Protein AF-A0A7J4IKP3-F1 (afdb_monomer_lite)

pLDDT: mean 89.73, std 16.23, range [39.38, 98.56]

Foldseek 3Di:
DVQKDKDQAQDQDDPDQALVVQQSVQCVVVVHDDDHRDIFIWAAQDGVRSHIHGPVPDPHHPVVVVVVVVVVVVVVVCVVVVVDPDPPPPDDD

Sequence (93 aa):
EDLVIARRISTVQYTRRCPERGAVEAYRRAGVDVAPGMTLRYVVRDARAGLADCAWEADHADRHHYRRLLAKAWGEVAVGVGEGPGTESGGRQ

Secondary structure (DSSP, 8-state):
-TTPEEEE-S-S---S--HHHHHHHHHHHTT----TTPEEEEEEEETTTTEEEETTT-----HHHHHHHHHHHHHHHHHHHT-----------

Structure (mmCIF, N/CA/C/O backbone):
data_AF-A0A7J4IKP3-F1
#
_entry.id   AF-A0A7J4IKP3-F1
#
loop_
_atom_site.group_PDB
_atom_site.id
_atom_site.type_symbol
_atom_site.label_atom_id
_atom_site.label_alt_id
_atom_site.label_comp_id
_atom_site.label_asym_id
_atom_site.label_entity_id
_atom_site.label_seq_id
_atom_site.pdbx_PDB_ins_code
_atom_site.Cartn_x
_atom_site.Cartn_y
_atom_site.Cartn_z
_atom_site.occupancy
_atom_site.B_iso_or_equiv
_atom_site.auth_seq_id
_atom_site.auth_comp_id
_atom_site.auth_asym_id
_atom_site.auth_atom_id
_atom_site.pdbx_PDB_model_num
ATOM 1 N N . GLU A 1 1 ? -4.485 -7.411 -11.693 1.00 63.91 1 GLU A N 1
ATOM 2 C CA . GLU A 1 1 ? -3.669 -7.802 -10.518 1.00 63.91 1 GLU A CA 1
ATOM 3 C C . GLU A 1 1 ? -2.267 -7.177 -10.535 1.00 63.91 1 GLU A C 1
ATOM 5 O O . GLU A 1 1 ? -1.693 -6.975 -9.473 1.00 63.91 1 GLU A O 1
ATOM 10 N N . ASP A 1 2 ? -1.762 -6.772 -11.703 1.00 86.44 2 ASP A N 1
ATOM 11 C CA . ASP A 1 2 ? -0.388 -6.294 -11.964 1.00 86.44 2 ASP A CA 1
ATOM 12 C C . ASP A 1 2 ? 0.120 -5.105 -11.126 1.00 86.44 2 ASP A C 1
ATOM 14 O O . ASP A 1 2 ? 1.323 -4.868 -11.063 1.00 86.44 2 ASP A O 1
ATOM 18 N N . LEU A 1 3 ? -0.771 -4.340 -10.485 1.00 95.56 3 LEU A N 1
ATOM 19 C CA . LEU A 1 3 ? -0.414 -3.162 -9.677 1.00 95.56 3 LEU A CA 1
ATOM 20 C C . LEU A 1 3 ? -0.527 -3.401 -8.164 1.00 95.56 3 LEU A C 1
ATOM 22 O O . LEU A 1 3 ? -0.293 -2.486 -7.373 1.00 95.56 3 LEU A O 1
ATOM 26 N N . VAL A 1 4 ? -0.900 -4.608 -7.738 1.00 97.94 4 VAL A N 1
ATOM 27 C CA . VAL A 1 4 ? -1.046 -4.921 -6.314 1.00 97.94 4 VAL A CA 1
ATOM 28 C C . VAL A 1 4 ? 0.327 -4.966 -5.651 1.00 97.94 4 VAL A C 1
ATOM 30 O O . VAL A 1 4 ? 1.198 -5.746 -6.027 1.00 97.94 4 VAL A O 1
ATOM 33 N N . ILE A 1 5 ? 0.497 -4.163 -4.604 1.00 97.69 5 ILE A N 1
ATOM 34 C CA . ILE A 1 5 ? 1.654 -4.224 -3.716 1.00 97.69 5 ILE A CA 1
ATOM 35 C C . ILE A 1 5 ? 1.326 -5.193 -2.583 1.00 97.69 5 ILE A C 1
ATOM 37 O O . ILE A 1 5 ? 0.324 -5.023 -1.888 1.00 97.69 5 ILE A O 1
ATOM 41 N N . ALA A 1 6 ? 2.189 -6.187 -2.372 1.00 97.88 6 ALA A N 1
ATOM 42 C CA . ALA A 1 6 ? 2.169 -7.045 -1.192 1.00 97.88 6 ALA A CA 1
ATOM 43 C C . ALA A 1 6 ? 3.274 -6.600 -0.228 1.00 97.88 6 ALA A C 1
ATOM 45 O O . ALA A 1 6 ? 4.457 -6.639 -0.569 1.00 97.88 6 ALA A O 1
ATOM 46 N N . ARG A 1 7 ? 2.906 -6.160 0.979 1.00 97.25 7 ARG A N 1
ATOM 47 C CA . ARG A 1 7 ? 3.877 -5.665 1.963 1.00 97.25 7 ARG A CA 1
ATOM 48 C C . ARG A 1 7 ? 3.564 -6.158 3.364 1.00 97.25 7 ARG A C 1
ATOM 50 O O . ARG A 1 7 ? 2.477 -5.916 3.885 1.00 97.25 7 ARG A O 1
ATOM 57 N N . ARG A 1 8 ? 4.553 -6.802 3.990 1.00 98.25 8 ARG A N 1
ATOM 58 C CA . ARG A 1 8 ? 4.527 -7.095 5.423 1.00 98.25 8 ARG A CA 1
ATOM 59 C C . ARG A 1 8 ? 4.735 -5.801 6.200 1.00 98.25 8 ARG A C 1
ATOM 61 O O . ARG A 1 8 ? 5.769 -5.152 6.047 1.00 98.25 8 ARG A O 1
ATOM 68 N N . ILE A 1 9 ? 3.756 -5.421 7.009 1.00 97.6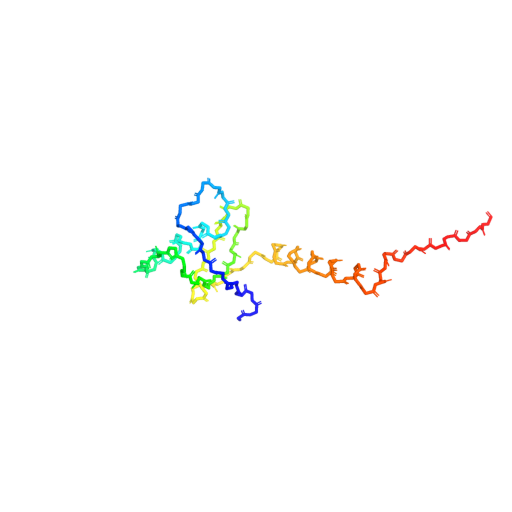2 9 ILE A N 1
ATOM 69 C CA . ILE A 1 9 ? 3.832 -4.217 7.837 1.00 97.62 9 ILE A CA 1
ATOM 70 C C . ILE A 1 9 ? 4.488 -4.545 9.180 1.00 97.62 9 ILE A C 1
ATOM 72 O O . ILE A 1 9 ? 4.234 -5.591 9.770 1.00 97.62 9 ILE A O 1
ATOM 76 N N . SER A 1 10 ? 5.342 -3.657 9.679 1.00 96.88 10 SER A N 1
ATOM 77 C CA . SER A 1 10 ? 5.962 -3.774 11.009 1.00 96.88 10 SER A CA 1
ATOM 78 C C . SER A 1 10 ? 5.248 -2.942 12.074 1.00 96.88 10 SER A C 1
ATOM 80 O O . SER A 1 10 ? 5.541 -3.070 13.257 1.00 96.88 10 SER A O 1
ATOM 82 N N . THR A 1 11 ? 4.317 -2.080 11.665 1.00 97.44 11 THR A N 1
ATOM 83 C CA . THR A 1 11 ? 3.539 -1.203 12.539 1.00 97.44 11 THR A CA 1
ATOM 84 C C . THR A 1 11 ? 2.193 -0.890 11.896 1.00 97.44 11 THR A C 1
ATOM 86 O O . THR A 1 11 ? 2.039 -0.979 10.681 1.00 97.44 11 THR A O 1
ATOM 89 N N . VAL A 1 12 ? 1.231 -0.491 12.722 1.00 97.38 12 VAL A N 1
ATOM 90 C CA . VAL A 1 12 ? -0.072 0.054 12.304 1.00 97.38 12 VAL A CA 1
ATOM 91 C C . VAL A 1 12 ? -0.237 1.524 12.695 1.00 97.38 12 VAL A C 1
ATOM 93 O O . VAL A 1 12 ? -1.297 2.117 12.495 1.00 97.38 12 VAL A O 1
ATOM 96 N N . GLN A 1 13 ? 0.815 2.105 13.277 1.00 95.50 13 GLN A N 1
ATOM 97 C CA . GLN A 1 13 ? 0.893 3.493 13.706 1.00 95.50 13 GLN A CA 1
ATOM 98 C C . GLN A 1 13 ? 1.904 4.212 12.814 1.00 95.50 13 GLN A C 1
ATOM 100 O O . GLN A 1 13 ? 3.114 4.155 13.033 1.00 95.50 13 GLN A O 1
ATOM 105 N N . TYR A 1 14 ? 1.397 4.866 11.774 1.00 94.56 14 TYR A N 1
ATOM 106 C CA . TYR A 1 14 ? 2.195 5.659 10.846 1.00 94.56 14 TYR A CA 1
ATOM 107 C C . TYR A 1 14 ? 1.978 7.145 11.126 1.00 94.56 14 TYR A C 1
ATOM 109 O O . TYR A 1 14 ? 0.846 7.622 11.118 1.00 94.56 14 TYR A O 1
ATOM 117 N N . THR A 1 15 ? 3.065 7.889 11.333 1.00 92.94 15 THR A N 1
ATOM 118 C CA . THR A 1 15 ? 3.017 9.348 11.544 1.00 92.94 15 THR A CA 1
ATOM 119 C C . THR A 1 15 ? 3.068 10.137 10.237 1.00 92.94 15 THR A C 1
ATOM 121 O O . THR A 1 15 ? 2.589 11.267 10.169 1.00 92.94 15 THR A O 1
ATOM 124 N N . ARG A 1 16 ? 3.640 9.553 9.177 1.00 93.81 16 ARG A N 1
ATOM 125 C CA . ARG A 1 16 ? 3.756 10.189 7.859 1.00 93.81 16 ARG A CA 1
ATOM 126 C C . ARG A 1 16 ? 2.578 9.825 6.960 1.00 93.81 16 ARG A C 1
ATOM 128 O O . ARG A 1 16 ? 1.986 8.755 7.085 1.00 93.81 16 ARG A O 1
ATOM 135 N N . ARG A 1 17 ? 2.307 10.692 5.983 1.00 93.56 17 ARG A N 1
ATOM 136 C CA . ARG A 1 17 ? 1.463 10.359 4.829 1.00 93.56 17 ARG A CA 1
ATOM 137 C C . ARG A 1 17 ? 2.234 9.402 3.922 1.00 93.56 17 ARG A C 1
ATOM 139 O O . ARG A 1 17 ? 3.179 9.819 3.258 1.00 93.56 17 ARG A O 1
ATOM 146 N N . CYS A 1 18 ? 1.866 8.125 3.943 1.00 95.56 18 CYS A N 1
ATOM 147 C CA . CYS A 1 18 ? 2.433 7.094 3.080 1.00 95.56 18 CYS A CA 1
ATOM 148 C C . CYS A 1 18 ? 1.357 6.076 2.672 1.00 95.56 18 CYS A C 1
ATOM 150 O O . CYS A 1 18 ? 0.366 5.929 3.392 1.00 95.56 18 CYS A O 1
ATOM 152 N N . PRO A 1 19 ? 1.534 5.362 1.547 1.00 97.00 19 PRO A N 1
ATOM 153 C CA . PRO A 1 19 ? 0.561 4.373 1.094 1.00 97.00 19 PRO A CA 1
ATOM 154 C C . PRO A 1 19 ? 0.283 3.254 2.105 1.00 97.00 19 PRO A C 1
ATOM 156 O O . PRO A 1 19 ? -0.850 2.798 2.190 1.00 97.00 19 PRO A O 1
ATOM 159 N N . GLU A 1 20 ? 1.257 2.846 2.927 1.00 97.31 20 GLU A N 1
ATOM 160 C CA . GLU A 1 20 ? 1.031 1.832 3.966 1.00 97.31 20 GLU A CA 1
ATOM 161 C C . GLU A 1 20 ? 0.045 2.299 5.039 1.00 97.31 20 GLU A C 1
ATOM 163 O O . GLU A 1 20 ? -0.780 1.510 5.497 1.00 97.31 20 GLU A O 1
ATOM 168 N N . ARG A 1 21 ? 0.083 3.588 5.407 1.00 97.75 21 ARG A N 1
ATOM 169 C CA . ARG A 1 21 ? -0.917 4.187 6.299 1.00 97.75 21 ARG A CA 1
ATOM 170 C C . ARG A 1 21 ? -2.307 4.074 5.674 1.00 97.75 21 ARG A C 1
ATOM 172 O O . ARG A 1 21 ? -3.228 3.618 6.344 1.00 97.75 21 ARG A O 1
ATOM 179 N N . GLY A 1 22 ? -2.437 4.450 4.400 1.00 97.94 22 GLY A N 1
ATOM 180 C CA . GLY A 1 22 ? -3.687 4.326 3.650 1.00 97.94 22 GLY A CA 1
ATOM 181 C C . GLY A 1 22 ? -4.180 2.882 3.559 1.00 97.94 22 GLY A C 1
ATOM 182 O O . GLY A 1 22 ? -5.360 2.630 3.768 1.00 97.94 22 GLY A O 1
ATOM 183 N N . ALA A 1 23 ? -3.277 1.923 3.346 1.00 98.25 23 ALA A N 1
ATOM 184 C CA . ALA A 1 23 ? -3.612 0.504 3.284 1.00 98.25 23 ALA A CA 1
ATOM 185 C C . ALA A 1 23 ? -4.141 -0.022 4.627 1.00 98.25 23 ALA A C 1
ATOM 187 O O . ALA A 1 23 ? -5.149 -0.722 4.657 1.00 98.25 23 ALA A O 1
ATOM 188 N N . VAL A 1 24 ? -3.511 0.354 5.747 1.00 98.31 24 VAL A N 1
ATOM 189 C CA . VAL A 1 24 ? -4.013 0.019 7.091 1.00 98.31 24 VAL A CA 1
ATOM 190 C C . VAL A 1 24 ? -5.405 0.614 7.319 1.00 98.31 24 VAL A C 1
ATOM 192 O O . VAL A 1 24 ? -6.285 -0.064 7.844 1.00 98.31 24 VAL A O 1
ATOM 195 N N . GLU A 1 25 ? -5.627 1.868 6.918 1.00 98.00 25 GLU A N 1
ATOM 196 C CA . GLU A 1 25 ? -6.938 2.521 7.029 1.00 98.00 25 GLU A CA 1
ATOM 197 C C . GLU A 1 25 ? -8.005 1.849 6.158 1.00 98.00 25 GLU A C 1
ATOM 199 O O . GLU A 1 25 ? -9.139 1.693 6.608 1.00 98.00 25 GLU A O 1
ATOM 204 N N . ALA A 1 26 ? -7.654 1.429 4.941 1.00 98.25 26 ALA A N 1
ATOM 205 C CA . ALA A 1 26 ? -8.561 0.726 4.040 1.00 98.25 26 ALA A CA 1
ATOM 206 C C . ALA A 1 26 ? -8.979 -0.636 4.608 1.00 98.25 26 ALA A C 1
ATOM 208 O O . ALA A 1 26 ? -10.173 -0.908 4.700 1.00 98.25 26 ALA A O 1
ATOM 209 N N . TYR A 1 27 ? -8.028 -1.436 5.098 1.00 98.44 27 TYR A N 1
ATOM 210 C CA . TYR A 1 27 ? -8.331 -2.733 5.717 1.00 98.44 27 TYR A CA 1
ATOM 211 C C . TYR A 1 27 ? -9.217 -2.581 6.958 1.00 98.44 27 TYR A C 1
ATOM 213 O O . TYR A 1 27 ? -10.197 -3.306 7.108 1.00 98.44 27 TYR A O 1
ATOM 221 N N . ARG A 1 28 ? -8.935 -1.587 7.812 1.00 97.94 28 ARG A N 1
ATOM 222 C CA . ARG A 1 28 ? -9.787 -1.280 8.972 1.00 97.94 28 ARG A CA 1
ATOM 223 C C . ARG A 1 28 ? -11.198 -0.870 8.563 1.00 97.94 28 ARG A C 1
ATOM 225 O O . ARG A 1 28 ? -12.159 -1.291 9.198 1.00 97.94 28 ARG A O 1
ATOM 232 N N . ARG A 1 29 ? -11.340 -0.066 7.502 1.00 98.12 29 ARG A N 1
ATOM 233 C CA . ARG A 1 29 ? -12.652 0.330 6.964 1.00 98.12 29 ARG A CA 1
ATOM 234 C C . ARG A 1 29 ? -13.425 -0.865 6.405 1.00 98.12 29 ARG A C 1
ATOM 236 O O . ARG A 1 29 ? -14.640 -0.903 6.555 1.00 98.12 29 ARG A O 1
ATOM 243 N N . ALA A 1 30 ? -12.722 -1.841 5.838 1.00 97.75 30 ALA A N 1
ATOM 244 C CA . ALA A 1 30 ? -13.279 -3.120 5.403 1.00 97.75 30 ALA A CA 1
ATOM 245 C C . ALA A 1 30 ? -13.568 -4.096 6.568 1.00 97.75 30 ALA A C 1
ATOM 247 O O . ALA A 1 30 ? -13.938 -5.243 6.336 1.00 97.75 30 ALA A O 1
ATOM 248 N N . GLY A 1 31 ? -13.397 -3.667 7.826 1.00 98.19 31 GLY A N 1
ATOM 249 C CA . GLY A 1 31 ? -13.682 -4.477 9.012 1.00 98.19 31 GLY A CA 1
ATOM 250 C C . GLY A 1 31 ? -12.595 -5.492 9.369 1.00 98.19 31 GLY A C 1
ATOM 251 O O . GLY A 1 31 ? -12.825 -6.355 10.213 1.00 98.19 31 GLY A O 1
ATOM 252 N N . VAL A 1 32 ? -11.411 -5.404 8.757 1.00 97.88 32 VAL A N 1
ATOM 253 C CA . VAL A 1 32 ? -10.279 -6.277 9.080 1.00 97.88 32 VAL A CA 1
ATOM 254 C C . VAL A 1 32 ? -9.482 -5.671 10.230 1.00 97.88 32 VAL A C 1
ATOM 256 O O . VAL A 1 32 ? -9.009 -4.535 10.137 1.00 97.88 32 VAL A O 1
ATOM 259 N N . ASP A 1 33 ? -9.291 -6.441 11.302 1.00 97.25 33 ASP A N 1
ATOM 260 C CA . ASP A 1 33 ? -8.355 -6.062 12.357 1.00 97.25 33 ASP A CA 1
ATOM 261 C C . ASP A 1 33 ? -6.915 -6.278 11.881 1.00 97.25 33 ASP A C 1
ATOM 263 O O . ASP A 1 33 ? -6.531 -7.365 11.442 1.00 97.25 33 ASP A O 1
ATOM 267 N N . VAL A 1 34 ? -6.122 -5.211 11.924 1.00 97.88 34 VAL A N 1
ATOM 268 C CA . VAL A 1 34 ? -4.778 -5.178 11.350 1.00 97.88 34 VAL A CA 1
ATOM 269 C C . VAL A 1 34 ? -3.758 -5.110 12.473 1.00 97.88 34 VAL A C 1
ATOM 271 O O . VAL A 1 34 ? -3.795 -4.192 13.295 1.00 97.88 34 VAL A O 1
ATOM 274 N N . ALA A 1 35 ? -2.787 -6.021 12.439 1.00 98.19 35 ALA A N 1
ATOM 275 C CA . ALA A 1 35 ? -1.697 -6.091 13.402 1.00 98.19 35 ALA A CA 1
ATOM 276 C C . ALA A 1 35 ? -0.312 -6.074 12.722 1.00 98.19 35 ALA A C 1
ATOM 278 O O . ALA A 1 35 ? -0.163 -6.518 11.576 1.00 98.19 35 ALA A O 1
ATOM 279 N N . PRO A 1 36 ? 0.736 -5.597 13.423 1.00 98.31 36 PRO A N 1
ATOM 280 C CA . PRO A 1 36 ? 2.117 -5.772 12.991 1.00 98.31 36 PRO A CA 1
ATOM 281 C C . PRO A 1 36 ? 2.438 -7.231 12.649 1.00 98.31 36 PRO A C 1
ATOM 283 O O . PRO A 1 36 ? 2.019 -8.159 13.333 1.00 98.31 36 PRO A O 1
ATOM 286 N N . GLY A 1 37 ? 3.211 -7.435 11.588 1.00 98.12 37 GLY A N 1
ATOM 287 C CA . GLY A 1 37 ? 3.582 -8.753 11.089 1.00 98.12 37 GLY A CA 1
ATOM 288 C C . GLY A 1 37 ? 2.648 -9.304 10.012 1.00 98.12 37 GLY A C 1
ATOM 289 O O . GLY A 1 37 ? 3.057 -10.249 9.336 1.00 98.12 37 GLY A O 1
ATOM 290 N N . MET A 1 38 ? 1.471 -8.711 9.792 1.00 98.19 38 MET A N 1
ATOM 291 C CA . MET A 1 38 ? 0.577 -9.076 8.689 1.00 98.19 38 MET A CA 1
ATOM 292 C C . MET A 1 38 ? 1.104 -8.589 7.334 1.00 98.19 38 MET A C 1
ATOM 294 O O . MET A 1 38 ? 1.808 -7.582 7.250 1.00 98.19 38 MET A O 1
ATOM 298 N N . THR A 1 39 ? 0.737 -9.295 6.261 1.00 98.50 39 THR A N 1
ATOM 299 C CA . THR A 1 39 ? 0.965 -8.842 4.881 1.00 98.50 39 THR A CA 1
ATOM 300 C C . THR A 1 39 ? -0.308 -8.228 4.336 1.00 98.50 39 THR A C 1
ATOM 302 O O . THR A 1 39 ? -1.318 -8.915 4.216 1.00 98.50 39 THR A O 1
ATOM 305 N N . LEU A 1 40 ? -0.243 -6.949 3.975 1.00 98.31 40 LEU A N 1
ATOM 306 C CA . LEU A 1 40 ? -1.338 -6.262 3.304 1.00 98.31 40 LEU A CA 1
ATOM 307 C C . LEU A 1 40 ? -1.124 -6.300 1.794 1.00 98.31 40 LEU A C 1
ATOM 309 O O . LEU A 1 40 ? -0.014 -6.065 1.310 1.00 98.31 40 LEU A O 1
ATOM 313 N N . ARG A 1 41 ? -2.204 -6.574 1.063 1.00 98.38 41 ARG A N 1
ATOM 314 C CA . ARG A 1 41 ? -2.290 -6.449 -0.394 1.00 98.38 41 ARG A CA 1
ATOM 315 C C . ARG A 1 41 ? -3.148 -5.240 -0.739 1.00 98.38 41 ARG A C 1
ATOM 317 O O . ARG A 1 41 ? -4.331 -5.222 -0.391 1.00 98.38 41 ARG A O 1
ATOM 324 N N . TYR A 1 42 ? -2.562 -4.247 -1.393 1.00 98.50 42 TYR A N 1
ATOM 325 C CA . TYR A 1 42 ? -3.231 -2.979 -1.682 1.00 98.50 42 TYR A CA 1
ATOM 326 C C . TYR A 1 42 ? -2.775 -2.369 -3.007 1.00 98.50 42 TYR A C 1
ATOM 328 O O . TYR A 1 42 ? -1.723 -2.723 -3.543 1.00 98.50 42 TYR A O 1
ATOM 336 N N . VAL A 1 43 ? -3.569 -1.432 -3.520 1.00 98.56 43 VAL A N 1
ATOM 337 C CA . VAL A 1 43 ? -3.244 -0.606 -4.689 1.00 98.56 43 VAL A CA 1
ATOM 338 C C . VAL A 1 43 ? -3.169 0.851 -4.248 1.00 98.56 43 VAL A C 1
ATOM 340 O O . VAL A 1 43 ? -4.014 1.321 -3.490 1.00 98.56 43 VAL A O 1
ATOM 343 N N . VAL A 1 44 ? -2.143 1.576 -4.693 1.00 98.50 44 VAL A N 1
ATOM 344 C CA . VAL A 1 44 ? -1.986 3.001 -4.377 1.00 98.50 44 VAL A CA 1
ATOM 345 C C . VAL A 1 44 ? -2.917 3.820 -5.265 1.00 98.50 44 VAL A C 1
ATOM 347 O O . VAL A 1 44 ? -2.736 3.848 -6.483 1.00 98.50 44 VAL A O 1
ATOM 350 N N . ARG A 1 45 ? -3.884 4.513 -4.657 1.00 98.25 45 ARG A N 1
ATOM 351 C CA . ARG A 1 45 ? -4.856 5.367 -5.359 1.00 98.25 45 ARG A CA 1
ATOM 352 C C . ARG A 1 45 ? -4.370 6.804 -5.522 1.00 98.25 45 ARG A C 1
ATOM 354 O O . ARG A 1 45 ? -4.573 7.392 -6.578 1.00 98.25 45 ARG A O 1
ATOM 361 N N . ASP A 1 46 ? -3.723 7.356 -4.497 1.00 97.88 46 ASP A N 1
ATOM 362 C CA . ASP A 1 46 ? -3.083 8.677 -4.536 1.00 97.88 46 ASP A CA 1
ATOM 363 C C . ASP A 1 46 ? -1.861 8.672 -3.613 1.00 97.88 46 ASP A C 1
ATOM 365 O O . ASP A 1 46 ? -1.972 8.728 -2.382 1.00 97.88 46 ASP A O 1
ATOM 369 N N . ALA A 1 47 ? -0.669 8.621 -4.207 1.00 96.69 47 ALA A N 1
ATOM 370 C CA . ALA A 1 47 ? 0.566 8.563 -3.438 1.00 96.69 47 ALA A CA 1
ATOM 371 C C . ALA A 1 47 ? 0.875 9.873 -2.696 1.00 96.69 47 ALA A C 1
ATOM 373 O O . ALA A 1 47 ? 1.542 9.844 -1.661 1.00 96.69 47 ALA A O 1
ATOM 374 N N . ARG A 1 48 ? 0.404 11.022 -3.199 1.00 95.88 48 ARG A N 1
ATOM 375 C CA . ARG A 1 48 ? 0.634 12.339 -2.585 1.00 95.88 48 ARG A CA 1
ATOM 376 C C . ARG A 1 48 ? -0.211 12.506 -1.325 1.00 95.88 48 ARG A C 1
ATOM 378 O O . ARG A 1 48 ? 0.268 13.076 -0.343 1.00 95.88 48 ARG A O 1
ATOM 385 N N . ALA A 1 49 ? -1.439 11.998 -1.345 1.00 96.62 49 ALA A N 1
ATOM 386 C CA . ALA A 1 49 ? -2.315 11.961 -0.180 1.00 96.62 49 ALA A CA 1
ATOM 387 C C . ALA A 1 49 ? -2.006 10.784 0.767 1.00 96.62 49 ALA A C 1
ATOM 389 O O . ALA A 1 49 ? -2.394 10.821 1.935 1.00 96.62 49 ALA A O 1
ATOM 390 N N . GLY A 1 50 ? -1.269 9.769 0.300 1.00 97.38 50 GLY A N 1
ATOM 391 C CA . GLY A 1 50 ? -0.998 8.544 1.056 1.00 97.38 50 GLY A CA 1
ATOM 392 C C . GLY A 1 50 ? -2.204 7.604 1.095 1.00 97.38 50 GLY A C 1
ATOM 393 O O . GLY A 1 50 ? -2.393 6.894 2.079 1.00 97.38 50 GLY A O 1
ATOM 394 N N . LEU A 1 51 ? -3.035 7.635 0.051 1.00 98.00 51 LEU A N 1
ATOM 395 C CA . LEU A 1 51 ? -4.239 6.824 -0.071 1.00 98.00 51 LEU A CA 1
ATOM 396 C C . LEU A 1 51 ? -3.942 5.543 -0.844 1.00 98.00 51 LEU A C 1
ATOM 398 O O . LEU A 1 51 ? -3.342 5.561 -1.923 1.00 98.00 51 LEU A O 1
ATOM 402 N N . ALA A 1 52 ? -4.421 4.440 -0.292 1.00 98.31 52 ALA A N 1
ATOM 403 C CA . ALA A 1 52 ? -4.403 3.132 -0.909 1.00 98.31 52 ALA A CA 1
ATOM 404 C C . ALA A 1 52 ? -5.716 2.421 -0.595 1.00 98.31 52 ALA A C 1
ATOM 406 O O . ALA A 1 52 ? -6.316 2.678 0.449 1.00 98.31 52 ALA A O 1
ATOM 407 N N . ASP A 1 53 ? -6.123 1.531 -1.490 1.00 98.44 53 ASP A N 1
ATOM 408 C CA . ASP A 1 53 ? -7.341 0.741 -1.361 1.00 98.44 53 ASP A CA 1
ATOM 409 C C . ASP A 1 53 ? -6.977 -0.749 -1.267 1.00 98.44 53 ASP A C 1
ATOM 411 O O . ASP A 1 53 ? -5.911 -1.180 -1.732 1.00 98.44 53 ASP A O 1
ATOM 415 N N . CYS A 1 54 ? -7.841 -1.546 -0.635 1.00 98.31 54 CYS A N 1
ATOM 416 C CA . CYS A 1 54 ? -7.664 -2.994 -0.561 1.00 98.31 54 CYS A CA 1
ATOM 417 C C . CYS A 1 54 ? -7.604 -3.580 -1.976 1.00 98.31 54 CYS A C 1
ATOM 419 O O . CYS A 1 54 ? -8.314 -3.125 -2.869 1.00 98.31 54 CYS A O 1
ATOM 421 N N . ALA A 1 55 ? -6.791 -4.617 -2.197 1.00 97.88 55 ALA A N 1
ATOM 422 C CA . ALA A 1 55 ? -6.633 -5.188 -3.539 1.00 97.88 55 ALA A CA 1
ATOM 423 C C . ALA A 1 55 ? -7.955 -5.677 -4.169 1.00 97.88 55 ALA A C 1
ATOM 425 O O . ALA A 1 55 ? -8.055 -5.699 -5.391 1.00 97.88 55 ALA A O 1
ATOM 426 N N . TRP A 1 56 ? -8.949 -6.053 -3.354 1.00 97.06 56 TRP A N 1
ATOM 427 C CA . TRP A 1 56 ? -10.273 -6.504 -3.804 1.00 97.06 56 TRP A CA 1
ATOM 428 C C . TRP A 1 56 ? -11.296 -5.370 -4.016 1.00 97.06 56 TRP A C 1
ATOM 430 O O . TRP A 1 56 ? -12.378 -5.634 -4.523 1.00 97.06 56 TRP A O 1
ATOM 440 N N . GLU A 1 57 ? -10.970 -4.130 -3.641 1.00 96.06 57 GLU A N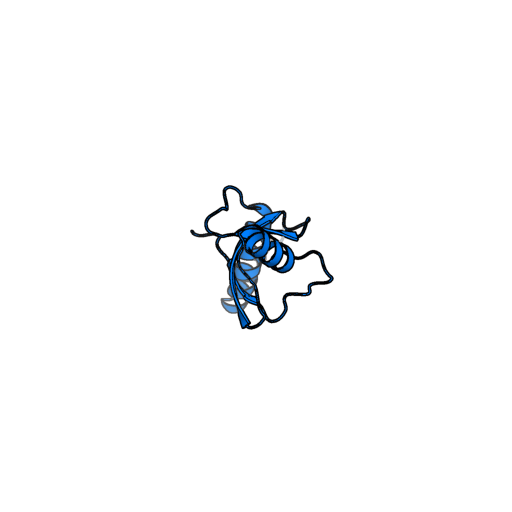 1
ATOM 441 C CA . GLU A 1 57 ? -11.829 -2.933 -3.768 1.00 96.06 57 GLU A CA 1
ATOM 442 C C . GLU A 1 57 ? -11.237 -1.879 -4.719 1.00 96.06 57 GLU A C 1
ATOM 444 O O . GLU A 1 57 ? -11.817 -0.818 -4.929 1.00 96.06 57 GLU A O 1
ATOM 449 N N . ALA A 1 58 ? -10.037 -2.120 -5.248 1.00 96.50 58 ALA A N 1
ATOM 450 C CA . ALA A 1 58 ? -9.300 -1.121 -6.002 1.00 96.50 58 ALA A CA 1
ATOM 451 C C . ALA A 1 58 ? -9.839 -0.951 -7.433 1.00 96.50 58 ALA A C 1
ATOM 453 O O . ALA A 1 58 ? -9.538 -1.757 -8.313 1.00 96.50 58 ALA A O 1
ATOM 454 N N . ASP A 1 59 ? -10.525 0.164 -7.686 1.00 95.50 59 ASP A N 1
ATOM 455 C CA . ASP A 1 59 ? -11.011 0.540 -9.026 1.00 95.50 59 ASP A CA 1
ATOM 456 C C . ASP A 1 59 ? -10.052 1.474 -9.784 1.00 95.50 59 ASP A C 1
ATOM 458 O O . ASP A 1 59 ? -10.079 1.588 -11.016 1.00 95.50 59 ASP A O 1
ATOM 462 N N . HIS A 1 60 ? -9.179 2.172 -9.053 1.00 94.88 60 HIS A N 1
ATOM 463 C CA . HIS A 1 60 ? -8.272 3.177 -9.598 1.00 94.88 60 HIS A CA 1
ATOM 464 C C . HIS A 1 60 ? -6.870 3.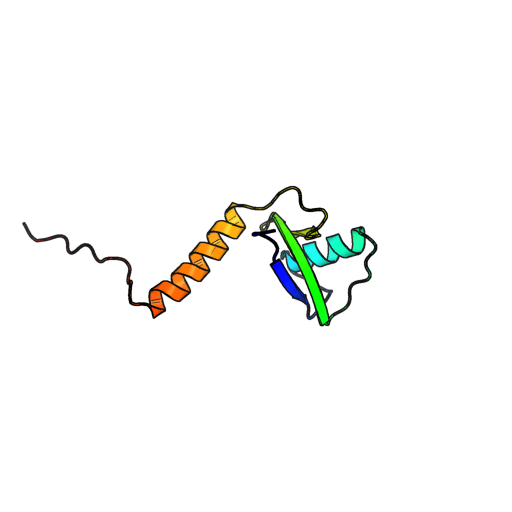061 -9.004 1.00 94.88 60 HIS A C 1
ATOM 466 O O . HIS A 1 60 ? -6.685 2.724 -7.838 1.00 94.88 60 HIS A O 1
ATOM 472 N N . ALA A 1 61 ? -5.870 3.396 -9.819 1.00 97.38 61 ALA A N 1
ATOM 473 C CA . ALA A 1 61 ? -4.467 3.392 -9.428 1.00 97.38 61 ALA A CA 1
ATOM 474 C C . ALA A 1 61 ? -3.778 4.695 -9.846 1.00 97.38 61 ALA A C 1
ATOM 476 O O . ALA A 1 61 ? -3.992 5.199 -10.954 1.00 97.38 61 ALA A O 1
ATOM 477 N N . ASP A 1 62 ? -2.882 5.194 -8.995 1.00 97.88 62 ASP A N 1
ATOM 478 C CA . ASP A 1 62 ? -1.992 6.313 -9.301 1.00 97.88 62 ASP A CA 1
ATOM 479 C C . ASP A 1 62 ? -0.932 5.867 -10.323 1.00 97.88 62 ASP A C 1
ATOM 481 O O . ASP A 1 62 ? 0.183 5.455 -9.993 1.00 97.88 62 ASP A O 1
ATOM 485 N N . ARG A 1 63 ? -1.279 5.936 -11.611 1.00 97.00 63 ARG A N 1
ATOM 486 C CA . ARG A 1 63 ? -0.390 5.516 -12.708 1.00 97.00 63 ARG A CA 1
ATOM 487 C C . ARG A 1 63 ? 0.953 6.245 -12.685 1.00 9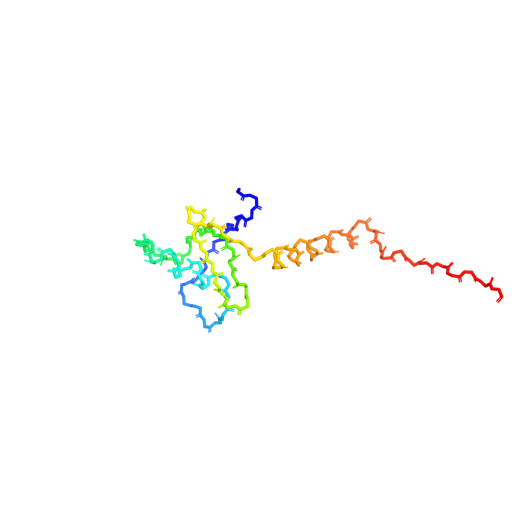7.00 63 ARG A C 1
ATOM 489 O O . ARG A 1 63 ? 1.961 5.673 -13.095 1.00 97.00 63 ARG A O 1
ATOM 496 N N . HIS A 1 64 ? 0.984 7.495 -12.227 1.00 97.38 64 HIS A N 1
ATOM 497 C CA . HIS A 1 64 ? 2.219 8.265 -12.148 1.00 97.38 64 HIS A CA 1
ATOM 498 C C . HIS A 1 64 ? 3.137 7.734 -11.039 1.00 97.38 64 HIS A C 1
ATOM 500 O O . HIS A 1 64 ? 4.344 7.600 -11.252 1.00 97.38 64 HIS A O 1
ATOM 506 N N . HIS A 1 65 ? 2.582 7.362 -9.883 1.00 96.69 65 HIS A N 1
ATOM 507 C CA . HIS A 1 65 ? 3.323 6.664 -8.835 1.00 96.69 65 HIS A CA 1
ATOM 508 C C . HIS A 1 65 ? 3.967 5.373 -9.357 1.00 96.69 65 HIS A C 1
ATOM 510 O O . HIS A 1 65 ? 5.186 5.227 -9.251 1.00 96.69 65 HIS A O 1
ATOM 516 N N . TYR A 1 66 ? 3.187 4.487 -9.981 1.00 97.38 66 TYR A N 1
ATOM 517 C CA . TYR A 1 66 ? 3.702 3.207 -10.480 1.00 97.38 66 TYR A CA 1
ATOM 518 C C . TYR A 1 66 ? 4.733 3.374 -11.602 1.00 97.38 66 TYR A C 1
ATOM 520 O O . TYR A 1 66 ? 5.749 2.684 -11.600 1.00 97.38 66 TYR A O 1
ATOM 528 N N . ARG A 1 67 ? 4.550 4.337 -12.516 1.00 97.56 67 ARG A N 1
ATOM 529 C CA . ARG A 1 67 ? 5.564 4.654 -13.539 1.00 97.56 67 ARG A CA 1
ATOM 530 C C . ARG A 1 67 ? 6.896 5.067 -12.921 1.00 97.56 67 ARG A C 1
ATOM 532 O O . ARG A 1 67 ? 7.934 4.581 -13.354 1.00 97.56 67 ARG A O 1
ATOM 539 N N . ARG A 1 68 ? 6.882 5.925 -11.895 1.00 97.06 68 ARG A N 1
ATOM 540 C CA . ARG A 1 68 ? 8.113 6.318 -11.187 1.00 97.06 68 ARG A CA 1
ATOM 541 C C . ARG A 1 68 ? 8.746 5.151 -10.436 1.00 97.06 68 ARG A C 1
ATOM 543 O O . ARG A 1 68 ? 9.967 5.042 -10.429 1.00 97.06 68 ARG A O 1
ATOM 550 N N . LEU A 1 69 ? 7.930 4.291 -9.825 1.00 95.44 69 LEU A N 1
ATOM 551 C CA . LEU A 1 69 ? 8.409 3.093 -9.136 1.00 95.44 69 LEU A CA 1
ATOM 552 C C . LEU A 1 69 ? 9.147 2.158 -10.105 1.00 95.44 69 LEU A C 1
ATOM 554 O O . LEU A 1 69 ? 10.270 1.749 -9.821 1.00 95.44 69 LEU A O 1
ATOM 558 N N . LEU A 1 70 ? 8.552 1.887 -11.269 1.00 96.00 70 LEU A N 1
ATOM 559 C CA . LEU A 1 70 ? 9.154 1.059 -12.315 1.00 96.00 70 LEU A CA 1
ATOM 560 C C . LEU A 1 70 ? 10.407 1.703 -12.913 1.00 96.00 70 LEU A C 1
ATOM 562 O O . LEU A 1 70 ? 11.417 1.028 -13.060 1.00 96.00 70 LEU A O 1
ATOM 566 N N . ALA A 1 71 ? 10.377 3.007 -13.204 1.00 96.31 71 ALA A N 1
ATOM 567 C CA . ALA A 1 71 ? 11.543 3.723 -13.719 1.00 96.31 71 ALA A CA 1
ATOM 568 C C . ALA A 1 71 ? 12.728 3.677 -12.741 1.00 96.31 71 ALA A C 1
ATOM 570 O O . ALA A 1 71 ? 13.867 3.497 -13.165 1.00 96.31 71 ALA A O 1
ATOM 571 N N . LYS A 1 72 ? 12.468 3.782 -11.429 1.00 95.12 72 LYS A N 1
ATOM 572 C CA . LYS A 1 72 ? 13.502 3.629 -10.397 1.00 95.12 72 LYS A CA 1
ATOM 573 C C . LYS A 1 72 ? 14.086 2.217 -10.396 1.00 95.12 72 LYS A C 1
ATOM 575 O O . LYS A 1 72 ? 15.302 2.078 -10.424 1.00 95.12 72 LYS A O 1
ATOM 580 N N . ALA A 1 73 ? 13.229 1.195 -10.391 1.00 93.88 73 ALA A N 1
ATOM 581 C CA . ALA A 1 73 ? 13.664 -0.201 -10.412 1.00 93.88 73 ALA A CA 1
ATOM 582 C C . ALA A 1 73 ? 14.478 -0.520 -11.674 1.00 93.88 73 ALA A C 1
ATOM 584 O O . ALA A 1 73 ? 15.523 -1.158 -11.595 1.00 93.88 73 ALA A O 1
ATOM 585 N N . TRP A 1 74 ? 14.044 -0.015 -12.831 1.00 94.00 74 TRP A N 1
ATOM 586 C CA . TRP A 1 74 ? 14.792 -0.153 -14.074 1.00 94.00 74 TRP A CA 1
ATOM 587 C C . TRP A 1 74 ? 16.154 0.539 -14.005 1.00 94.00 74 TRP A C 1
ATOM 589 O O . TRP A 1 74 ? 17.152 -0.059 -14.385 1.00 94.00 74 TRP A O 1
ATOM 599 N N . GLY A 1 75 ? 16.222 1.761 -13.468 1.00 93.88 75 GLY A N 1
ATOM 600 C CA . GLY A 1 75 ? 17.490 2.468 -13.283 1.00 93.88 75 GLY A CA 1
ATOM 601 C C . GLY A 1 75 ? 18.479 1.708 -12.392 1.00 93.88 75 GLY A C 1
ATOM 602 O O . GLY A 1 75 ? 19.665 1.666 -12.698 1.00 93.88 75 GLY A O 1
ATOM 603 N N . GLU A 1 76 ? 17.997 1.061 -11.326 1.00 92.69 76 GLU A N 1
ATOM 604 C CA . GLU A 1 76 ? 18.826 0.213 -10.454 1.00 92.69 76 GLU A CA 1
ATOM 605 C C . GLU A 1 76 ? 19.389 -1.005 -11.206 1.00 92.69 76 GLU A C 1
ATOM 607 O O . GLU A 1 76 ? 20.560 -1.344 -11.037 1.00 92.69 76 GLU A O 1
ATOM 612 N N . VAL A 1 77 ? 18.589 -1.626 -12.078 1.00 92.88 77 VAL A N 1
ATOM 613 C CA . VAL A 1 77 ? 19.027 -2.757 -12.911 1.00 92.88 77 VAL A CA 1
ATOM 614 C C . VAL A 1 77 ? 19.999 -2.306 -14.004 1.00 92.88 77 VAL A C 1
ATOM 616 O O . VAL A 1 77 ? 21.048 -2.923 -14.166 1.00 92.88 77 VAL A O 1
ATOM 619 N N . ALA A 1 78 ? 19.702 -1.219 -14.719 1.00 89.94 78 ALA A N 1
ATOM 620 C CA . ALA A 1 78 ? 20.511 -0.726 -15.836 1.00 89.94 78 ALA A CA 1
ATOM 621 C C . ALA A 1 78 ? 21.954 -0.389 -15.416 1.00 89.94 78 ALA A C 1
ATOM 623 O O . ALA A 1 78 ? 22.901 -0.738 -16.122 1.00 89.94 78 ALA A O 1
ATOM 624 N N . VAL A 1 79 ? 22.138 0.189 -14.220 1.00 78.25 79 VAL A N 1
ATOM 625 C CA . VAL A 1 79 ? 23.472 0.431 -13.637 1.00 78.25 79 VAL A CA 1
ATOM 626 C C . VAL A 1 79 ? 24.257 -0.874 -13.461 1.00 78.25 79 VAL A C 1
ATOM 628 O O . VAL A 1 79 ? 25.461 -0.899 -13.701 1.00 78.25 79 VAL A O 1
ATOM 631 N N . GLY A 1 80 ? 23.590 -1.963 -13.073 1.00 75.19 80 GLY A N 1
ATOM 632 C CA . GLY A 1 80 ? 24.216 -3.278 -12.917 1.00 75.19 80 GLY A CA 1
ATOM 633 C C . GLY A 1 80 ? 24.497 -4.006 -14.236 1.00 75.19 80 GLY A C 1
ATOM 634 O O . GLY A 1 80 ? 25.382 -4.855 -14.277 1.00 75.19 80 GLY A O 1
ATOM 635 N N . VAL A 1 81 ? 23.770 -3.674 -15.309 1.00 75.62 81 VAL A N 1
ATOM 636 C CA . VAL A 1 81 ? 23.880 -4.318 -16.634 1.00 75.62 81 VAL A CA 1
ATOM 637 C C . VAL A 1 81 ? 24.860 -3.582 -17.567 1.00 75.62 81 VAL A C 1
ATOM 639 O O . VAL A 1 81 ? 25.214 -4.095 -18.624 1.00 75.62 81 VAL A O 1
ATOM 642 N N . GLY A 1 82 ? 25.382 -2.416 -17.169 1.00 60.50 82 GLY A N 1
ATOM 643 C CA . GLY A 1 82 ? 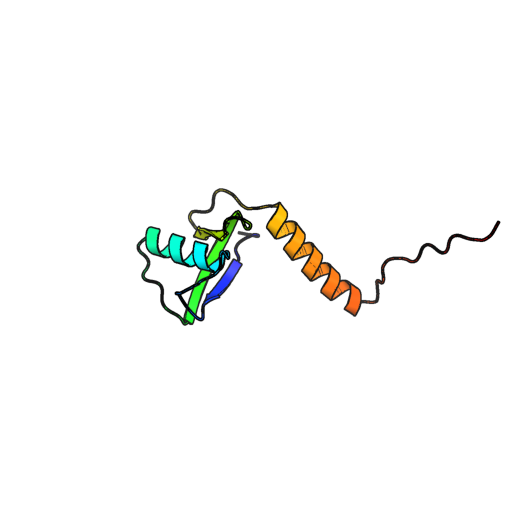26.376 -1.670 -17.952 1.00 60.50 82 GLY A CA 1
ATOM 644 C C . GLY A 1 82 ? 25.785 -0.825 -19.085 1.00 60.50 82 GLY A C 1
ATOM 645 O O . GLY A 1 82 ? 26.533 -0.212 -19.845 1.00 60.50 82 GLY A O 1
ATOM 646 N N . GLU A 1 83 ? 24.458 -0.723 -19.172 1.00 59.72 83 GLU A N 1
ATOM 647 C CA . GLU A 1 83 ? 23.785 0.289 -19.987 1.00 59.72 83 GLU A CA 1
ATOM 648 C C . GLU A 1 83 ? 23.825 1.627 -19.231 1.00 59.72 83 GLU A C 1
ATOM 650 O O . GLU A 1 83 ? 22.861 2.062 -18.601 1.00 59.72 83 GLU A O 1
ATOM 655 N N . GLY A 1 84 ? 24.990 2.280 -19.245 1.00 55.62 84 GLY A N 1
ATOM 656 C CA . GLY A 1 84 ? 25.074 3.697 -18.900 1.00 55.62 84 GLY A CA 1
ATOM 657 C C . GLY A 1 84 ? 24.220 4.523 -19.873 1.00 55.62 84 GLY A C 1
ATOM 658 O O . GLY A 1 84 ? 24.018 4.092 -21.012 1.00 55.62 84 GLY A O 1
ATOM 659 N N . PRO A 1 85 ? 23.711 5.706 -19.471 1.00 53.41 85 PRO A N 1
ATOM 660 C CA . PRO A 1 85 ? 23.029 6.593 -20.406 1.00 53.41 85 PRO A CA 1
ATOM 661 C C . PRO A 1 85 ? 23.981 6.847 -21.573 1.00 53.41 85 PRO A C 1
ATOM 663 O O . PRO A 1 85 ? 25.096 7.321 -21.353 1.00 53.41 85 PRO A O 1
ATOM 666 N N . GLY A 1 86 ? 23.569 6.452 -22.781 1.00 55.75 86 GLY A N 1
ATOM 667 C CA . GLY A 1 86 ? 24.387 6.555 -23.981 1.00 55.75 86 GLY A CA 1
ATOM 668 C C . GLY A 1 86 ? 24.963 7.960 -24.091 1.00 55.75 86 GLY A C 1
ATOM 669 O O . GLY A 1 86 ? 24.244 8.918 -24.361 1.00 55.75 86 GLY A O 1
ATOM 670 N N . THR A 1 87 ? 26.261 8.091 -23.833 1.00 51.44 87 THR A N 1
ATOM 671 C CA . THR A 1 87 ? 27.008 9.299 -24.145 1.00 51.44 87 THR A CA 1
ATOM 672 C C . THR A 1 87 ? 27.055 9.395 -25.657 1.00 51.44 87 THR A C 1
ATOM 674 O O . THR A 1 87 ? 27.897 8.768 -26.305 1.00 51.44 87 THR A O 1
ATOM 677 N N . GLU A 1 88 ? 26.127 10.166 -26.220 1.00 50.53 88 GLU A N 1
ATOM 678 C CA . GLU A 1 88 ? 26.261 10.713 -27.560 1.00 50.53 88 GLU A CA 1
ATOM 679 C C . GLU A 1 88 ? 27.598 11.450 -27.624 1.00 50.53 88 GLU A C 1
ATOM 681 O O . GLU A 1 88 ? 27.793 12.539 -27.084 1.00 50.53 88 GLU A O 1
ATOM 686 N N . SER A 1 89 ? 28.558 10.792 -28.262 1.00 47.22 89 SER A N 1
ATOM 687 C CA . SER A 1 89 ? 29.827 11.379 -28.647 1.00 47.22 89 SER A CA 1
ATOM 688 C C . SER A 1 89 ? 29.539 12.282 -29.840 1.00 47.22 89 SER A C 1
ATOM 690 O O . SER A 1 89 ? 29.644 11.861 -30.990 1.00 47.22 89 SER A O 1
ATOM 692 N N . GLY A 1 90 ? 29.100 13.510 -29.561 1.00 41.91 90 GLY A N 1
ATOM 693 C CA . GLY A 1 90 ? 28.997 14.572 -30.554 1.00 41.91 90 GLY A CA 1
ATOM 694 C C . GLY A 1 90 ? 30.382 14.853 -31.127 1.00 41.91 90 GLY A C 1
ATOM 695 O O . GLY A 1 90 ? 31.246 15.419 -30.457 1.00 41.91 90 G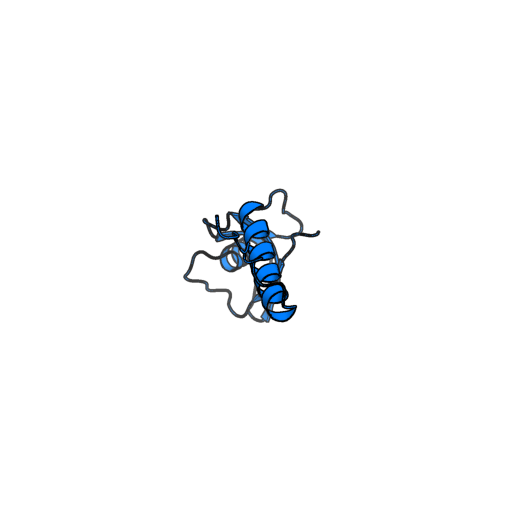LY A O 1
ATOM 696 N N . GLY A 1 91 ? 30.599 14.375 -32.350 1.00 39.38 91 GLY A N 1
ATOM 697 C CA . GLY A 1 91 ? 31.823 14.556 -33.110 1.00 39.38 91 GLY A CA 1
ATOM 698 C C . GLY A 1 91 ? 32.139 16.030 -33.355 1.00 39.38 91 GLY A C 1
ATOM 699 O O . GLY A 1 91 ? 31.252 16.861 -33.542 1.00 39.38 91 GLY A O 1
ATOM 700 N N . ARG A 1 92 ? 33.442 16.318 -33.363 1.00 41.34 92 ARG A N 1
ATOM 701 C CA . ARG A 1 92 ? 34.023 17.577 -33.834 1.00 41.34 92 ARG A CA 1
ATOM 702 C C . ARG A 1 92 ? 33.520 17.911 -35.241 1.00 41.34 92 ARG A C 1
ATOM 704 O O . ARG A 1 92 ? 33.558 17.046 -36.116 1.00 41.34 92 ARG A O 1
ATOM 711 N N . GLN A 1 93 ? 33.182 19.177 -35.450 1.00 47.00 93 GLN A N 1
ATOM 712 C CA . GLN A 1 93 ? 33.458 19.897 -36.692 1.00 47.00 93 GLN A CA 1
ATOM 713 C C . GLN A 1 93 ? 34.258 21.144 -36.331 1.00 47.00 93 GLN A C 1
ATOM 715 O O . GLN A 1 93 ? 33.926 21.752 -35.288 1.00 47.00 93 GLN A O 1
#

Radius of gyration: 18.25 Å; chains: 1; bounding box: 48×29×50 Å